Protein AF-A0A529Y1N5-F1 (afdb_monomer_lite)

Radius of gyration: 14.66 Å; chains: 1; boundi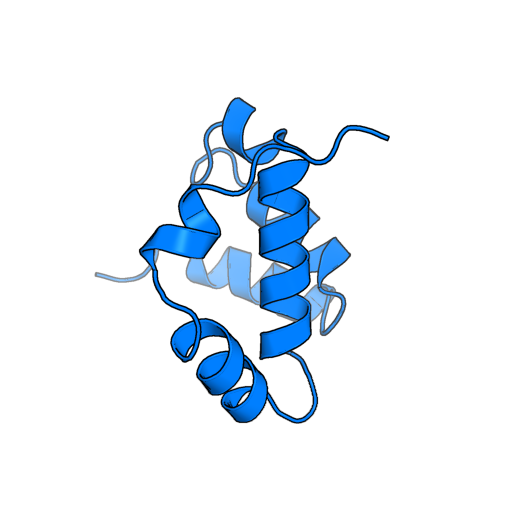ng box: 30×36×33 Å

Foldseek 3Di:
DDDPCVVVLVVQCVVPPLQLLSSLLSVLVPVVVHPPVCSPDPVNSVVSSVLSNCCSDPCVVVSVCVVVVDDPVVVVPDDPPDD

Sequence (83 aa):
MSDPFAERIATIADRVGLDSKALADAILAIDAIFDPSLAANATFRAHVVAGLDGLLSNDPMGFVKQVCSGPTDARLKQPARSA

Structure (mmCIF, N/CA/C/O backbone):
data_AF-A0A529Y1N5-F1
#
_entry.id   AF-A0A529Y1N5-F1
#
loop_
_atom_site.group_PDB
_atom_site.id
_atom_site.type_symbol
_atom_site.label_atom_id
_atom_site.label_alt_id
_atom_site.label_comp_id
_atom_site.label_asym_id
_atom_site.label_entity_id
_atom_site.label_seq_id
_atom_site.pdbx_PDB_ins_code
_atom_site.Cartn_x
_atom_site.Cartn_y
_atom_site.Cartn_z
_atom_site.occupancy
_atom_site.B_iso_or_equiv
_atom_site.auth_seq_id
_atom_site.auth_comp_id
_atom_site.auth_asym_id
_atom_site.auth_atom_id
_atom_site.pdbx_PDB_model_num
ATOM 1 N N . MET A 1 1 ? 6.142 19.550 8.589 1.00 63.25 1 MET A N 1
ATOM 2 C CA . MET A 1 1 ? 5.534 18.507 9.443 1.00 63.25 1 MET A CA 1
ATOM 3 C C . MET A 1 1 ? 6.346 17.240 9.263 1.00 63.25 1 MET A C 1
ATOM 5 O O . MET A 1 1 ? 6.685 16.945 8.126 1.00 63.25 1 MET A O 1
ATOM 9 N N . SER A 1 2 ? 6.696 16.556 10.352 1.00 86.94 2 SER A N 1
ATOM 10 C CA . SER A 1 2 ? 7.287 15.213 10.291 1.00 86.94 2 SER A CA 1
ATOM 11 C C . SER A 1 2 ? 6.164 14.185 10.176 1.00 86.94 2 SER A C 1
ATOM 13 O O . SER A 1 2 ? 5.113 14.389 10.783 1.00 86.94 2 SER A O 1
ATOM 15 N N . ASP A 1 3 ? 6.374 13.110 9.419 1.00 93.12 3 ASP A N 1
ATOM 16 C CA . ASP A 1 3 ? 5.450 11.973 9.391 1.00 93.12 3 ASP A CA 1
ATOM 17 C C . ASP A 1 3 ? 5.460 11.288 10.776 1.00 93.12 3 ASP A C 1
ATOM 19 O O . ASP A 1 3 ? 6.528 10.850 11.219 1.00 93.12 3 ASP A O 1
ATOM 23 N N . PRO A 1 4 ? 4.318 11.219 11.490 1.00 94.69 4 PRO A N 1
ATOM 24 C CA . PRO A 1 4 ? 4.249 10.633 12.829 1.00 94.69 4 PRO A CA 1
ATOM 25 C C . PRO A 1 4 ? 4.449 9.109 12.849 1.00 94.69 4 PRO A C 1
ATOM 27 O O . PRO A 1 4 ? 4.686 8.547 13.915 1.00 94.69 4 PRO A O 1
ATOM 30 N N . PHE A 1 5 ? 4.369 8.431 11.701 1.00 95.38 5 PHE A N 1
ATOM 31 C CA . PHE A 1 5 ? 4.538 6.983 11.586 1.00 95.38 5 PHE A CA 1
ATOM 32 C C . PHE A 1 5 ? 5.891 6.576 10.988 1.00 95.38 5 PHE A C 1
ATOM 34 O O . PHE A 1 5 ? 6.147 5.378 10.869 1.00 95.38 5 PHE A O 1
ATOM 41 N N . ALA A 1 6 ? 6.767 7.532 10.650 1.00 95.62 6 ALA A N 1
ATOM 42 C CA . ALA A 1 6 ? 8.024 7.275 9.941 1.00 95.62 6 ALA A CA 1
ATOM 43 C C . ALA A 1 6 ? 8.876 6.170 10.590 1.00 95.62 6 ALA A C 1
ATOM 45 O O . ALA A 1 6 ? 9.262 5.218 9.917 1.00 95.62 6 ALA A O 1
ATOM 46 N N . GLU A 1 7 ? 9.122 6.252 11.901 1.00 96.75 7 GLU A N 1
ATOM 47 C CA . GLU A 1 7 ? 9.926 5.259 12.632 1.00 96.75 7 GLU A CA 1
ATOM 48 C C . GLU A 1 7 ? 9.273 3.869 12.633 1.00 96.75 7 GLU A C 1
ATOM 50 O O . GLU A 1 7 ? 9.935 2.852 12.411 1.00 96.75 7 GLU A O 1
ATOM 55 N N . ARG A 1 8 ? 7.949 3.814 12.822 1.00 96.12 8 ARG A N 1
ATOM 56 C CA . ARG A 1 8 ? 7.188 2.558 12.798 1.00 96.12 8 ARG A CA 1
ATOM 57 C C . ARG A 1 8 ? 7.249 1.900 11.420 1.00 96.12 8 ARG A C 1
ATOM 59 O O . ARG A 1 8 ? 7.442 0.690 11.338 1.00 96.12 8 ARG A O 1
ATOM 66 N N . ILE A 1 9 ? 7.093 2.681 10.351 1.00 95.75 9 ILE A N 1
ATOM 67 C CA . ILE A 1 9 ? 7.162 2.185 8.971 1.00 95.75 9 ILE A CA 1
ATOM 68 C C . ILE A 1 9 ? 8.585 1.736 8.626 1.00 95.75 9 ILE A C 1
ATOM 70 O O . ILE A 1 9 ? 8.745 0.652 8.069 1.00 95.75 9 ILE A O 1
ATOM 74 N N . ALA A 1 10 ? 9.608 2.501 9.017 1.00 96.81 10 ALA A N 1
ATOM 75 C CA . ALA A 1 10 ? 11.007 2.118 8.830 1.00 96.81 10 ALA A CA 1
ATOM 76 C C . ALA A 1 10 ? 11.323 0.787 9.532 1.00 96.81 10 ALA A C 1
ATOM 78 O O . ALA A 1 10 ? 11.846 -0.127 8.908 1.00 96.81 10 ALA A O 1
ATOM 79 N N . THR A 1 11 ? 10.870 0.617 10.779 1.00 97.94 11 THR A N 1
ATOM 80 C CA . THR A 1 11 ? 11.038 -0.636 11.538 1.00 97.94 11 THR A CA 1
ATOM 81 C C . THR A 1 11 ? 10.372 -1.830 10.846 1.00 97.94 11 THR A C 1
ATOM 83 O O . THR A 1 11 ? 10.906 -2.941 10.848 1.00 97.94 11 THR A O 1
ATOM 86 N N . ILE A 1 12 ? 9.190 -1.631 10.249 1.00 97.62 12 ILE A N 1
ATOM 87 C CA . ILE A 1 12 ? 8.517 -2.674 9.464 1.00 97.62 12 ILE A CA 1
ATOM 88 C C . ILE A 1 12 ? 9.352 -3.026 8.230 1.00 97.62 12 ILE A C 1
ATOM 90 O O . ILE A 1 12 ? 9.572 -4.211 7.981 1.00 97.62 12 ILE A O 1
ATOM 94 N N . ALA A 1 13 ? 9.821 -2.021 7.488 1.00 96.31 13 ALA A N 1
ATOM 95 C CA . ALA A 1 13 ? 10.617 -2.217 6.282 1.00 96.31 13 ALA A CA 1
ATOM 96 C C . ALA A 1 13 ? 11.939 -2.940 6.577 1.00 96.31 13 ALA A C 1
ATOM 98 O O . ALA A 1 13 ? 12.243 -3.928 5.913 1.00 96.31 13 ALA A O 1
ATOM 99 N N . ASP A 1 14 ? 12.662 -2.530 7.620 1.00 97.94 14 ASP A N 1
ATOM 100 C CA . ASP A 1 14 ? 13.926 -3.151 8.032 1.00 97.94 14 ASP A CA 1
ATOM 101 C C . ASP A 1 14 ? 13.742 -4.622 8.422 1.00 97.94 14 ASP A C 1
ATOM 103 O O . ASP A 1 14 ? 14.566 -5.476 8.095 1.00 97.94 14 ASP A O 1
ATOM 107 N N . ARG A 1 15 ? 12.637 -4.942 9.108 1.00 97.88 15 ARG A N 1
ATOM 108 C CA . ARG A 1 15 ? 12.335 -6.310 9.543 1.00 97.88 15 ARG A CA 1
ATOM 109 C C . ARG A 1 15 ? 11.893 -7.214 8.392 1.00 97.88 15 ARG A C 1
ATOM 111 O O . ARG A 1 15 ? 12.206 -8.400 8.404 1.00 97.88 15 ARG A O 1
ATOM 118 N N . VAL A 1 16 ? 11.077 -6.697 7.474 1.00 97.38 16 VAL A N 1
ATOM 119 C CA . VAL A 1 16 ? 10.400 -7.503 6.444 1.00 97.38 16 VAL A CA 1
ATOM 120 C C . VAL A 1 16 ? 11.205 -7.577 5.145 1.00 97.38 16 VAL A C 1
ATOM 122 O O . VAL A 1 16 ? 11.199 -8.606 4.471 1.00 97.38 16 VAL A O 1
ATOM 125 N N . GLY A 1 17 ? 11.917 -6.510 4.788 1.00 95.19 17 GLY A N 1
ATOM 126 C CA . GLY A 1 17 ? 12.673 -6.429 3.545 1.00 95.19 17 GLY A CA 1
ATOM 127 C C . GLY A 1 17 ? 11.766 -6.402 2.314 1.00 95.19 17 GLY A C 1
ATOM 128 O O . GLY A 1 17 ? 10.847 -5.595 2.229 1.00 95.19 17 GLY A O 1
ATOM 129 N N . LEU A 1 18 ? 12.046 -7.275 1.343 1.00 96.12 18 LEU A N 1
ATOM 130 C CA . LEU A 1 18 ? 11.411 -7.268 0.017 1.00 96.12 18 LEU A CA 1
ATOM 131 C C . LEU A 1 18 ? 10.142 -8.135 -0.082 1.00 96.12 18 LEU A C 1
ATOM 133 O O . LEU A 1 18 ? 9.625 -8.334 -1.178 1.00 96.12 18 LEU A O 1
ATOM 137 N N . ASP A 1 19 ? 9.637 -8.677 1.030 1.00 97.94 19 ASP A N 1
ATOM 138 C CA . ASP A 1 19 ? 8.389 -9.448 1.029 1.00 97.94 19 ASP A CA 1
ATOM 139 C C . ASP A 1 19 ? 7.173 -8.508 0.979 1.00 97.94 19 ASP A C 1
ATOM 141 O O . ASP A 1 19 ? 6.667 -8.033 2.000 1.00 97.94 19 ASP A O 1
ATOM 145 N N . SER A 1 20 ? 6.686 -8.254 -0.236 1.00 97.62 20 SER A N 1
ATOM 146 C CA . SER A 1 20 ? 5.527 -7.400 -0.517 1.00 97.62 20 SER A CA 1
ATOM 147 C C . SER A 1 20 ? 4.270 -7.794 0.255 1.00 97.62 20 SER A C 1
ATOM 149 O O . SER A 1 20 ? 3.491 -6.926 0.655 1.00 97.62 20 SER A O 1
ATOM 151 N N . LYS A 1 21 ? 4.047 -9.096 0.475 1.00 97.94 21 LYS A N 1
ATOM 152 C CA . LYS A 1 21 ? 2.862 -9.581 1.185 1.00 97.94 21 LYS A CA 1
ATOM 153 C C . LYS A 1 21 ? 2.977 -9.268 2.670 1.00 97.94 21 LYS A C 1
ATOM 155 O O . LYS A 1 21 ? 2.053 -8.695 3.242 1.00 97.94 21 LYS A O 1
ATOM 160 N N . ALA A 1 22 ? 4.116 -9.588 3.276 1.00 98.06 22 ALA A N 1
ATOM 161 C CA . ALA A 1 22 ? 4.360 -9.287 4.681 1.00 98.06 22 ALA A CA 1
ATOM 162 C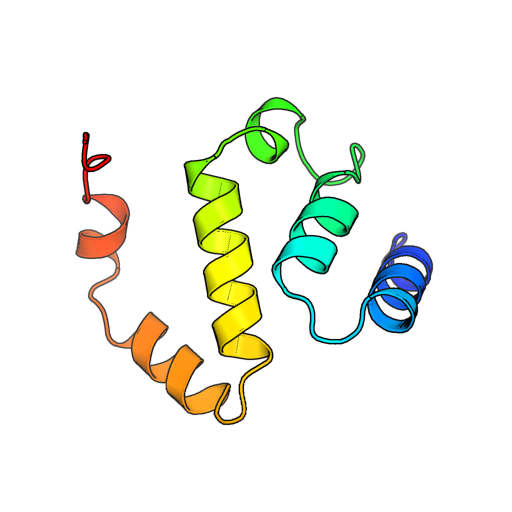 C . ALA A 1 22 ? 4.406 -7.770 4.952 1.00 98.06 22 ALA A C 1
ATOM 164 O O . ALA A 1 22 ? 3.938 -7.324 6.003 1.00 98.06 22 ALA A O 1
ATOM 165 N N . LEU A 1 23 ? 4.899 -6.965 4.001 1.00 98.06 23 LEU A N 1
ATOM 166 C CA . LEU A 1 23 ? 4.847 -5.503 4.076 1.00 98.06 23 LEU A CA 1
ATOM 167 C C . LEU A 1 23 ? 3.404 -4.999 4.055 1.00 98.06 23 LEU A C 1
ATOM 169 O O . LEU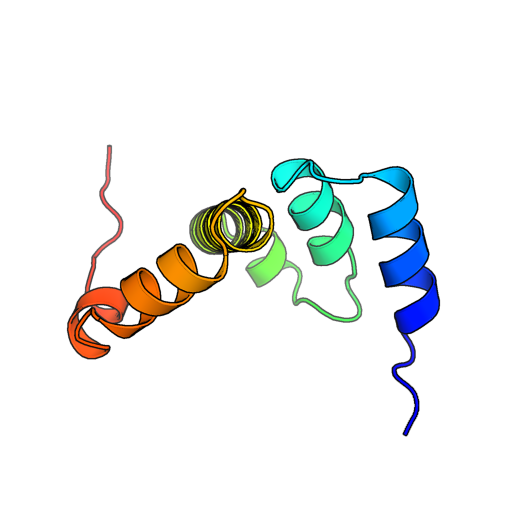 A 1 23 ? 3.018 -4.223 4.930 1.00 98.06 23 LEU A O 1
ATOM 173 N N . ALA A 1 24 ? 2.595 -5.460 3.096 1.00 97.94 24 ALA A N 1
ATOM 174 C CA . ALA A 1 24 ? 1.185 -5.095 3.014 1.00 97.94 24 ALA A CA 1
ATOM 175 C C . ALA A 1 24 ? 0.438 -5.483 4.297 1.00 97.94 24 ALA A C 1
ATOM 177 O O . ALA A 1 24 ? -0.277 -4.660 4.865 1.00 97.94 24 ALA A O 1
ATOM 178 N N . ASP A 1 25 ? 0.643 -6.703 4.795 1.00 97.88 25 ASP A N 1
ATOM 179 C CA . ASP A 1 25 ? -0.004 -7.190 6.012 1.00 97.88 25 ASP A CA 1
ATOM 180 C C . ASP A 1 25 ? 0.358 -6.327 7.234 1.00 97.88 25 ASP A C 1
ATOM 182 O O . ASP A 1 25 ? -0.527 -5.959 8.009 1.00 97.88 25 ASP A O 1
ATOM 186 N N . ALA A 1 26 ? 1.634 -5.960 7.392 1.00 97.44 26 ALA A N 1
ATOM 187 C CA . ALA A 1 26 ? 2.106 -5.167 8.525 1.00 97.44 26 ALA A CA 1
ATOM 188 C C . ALA A 1 26 ? 1.682 -3.689 8.461 1.00 97.44 26 ALA A C 1
ATOM 190 O O . ALA A 1 26 ? 1.323 -3.114 9.489 1.00 97.44 26 ALA A O 1
ATOM 191 N N . ILE A 1 27 ? 1.713 -3.071 7.275 1.00 96.50 27 ILE A N 1
ATOM 192 C CA . ILE A 1 27 ? 1.352 -1.658 7.086 1.00 96.50 27 ILE A CA 1
ATOM 193 C C . ILE A 1 27 ? -0.165 -1.466 7.181 1.00 96.50 27 ILE A C 1
ATOM 195 O O . ILE A 1 27 ? -0.628 -0.542 7.847 1.00 96.50 27 ILE A O 1
ATOM 199 N N . LEU A 1 28 ? -0.956 -2.357 6.572 1.00 97.31 28 LEU A N 1
ATOM 200 C CA . LEU A 1 28 ? -2.421 -2.272 6.614 1.00 97.31 28 LEU A CA 1
ATOM 201 C C . LEU A 1 28 ? -2.998 -2.573 8.004 1.00 97.31 28 LEU A C 1
ATOM 203 O O . LEU A 1 28 ? -4.135 -2.205 8.280 1.00 97.31 28 LEU A O 1
ATOM 207 N N . ALA A 1 29 ? -2.224 -3.207 8.889 1.00 96.06 29 ALA A N 1
ATOM 208 C CA . ALA A 1 29 ? -2.594 -3.413 10.288 1.00 96.06 29 ALA A CA 1
ATOM 209 C C . ALA A 1 29 ? -2.449 -2.146 11.159 1.00 96.06 29 ALA A C 1
ATOM 211 O O . ALA A 1 29 ? -2.737 -2.191 12.355 1.00 96.06 29 ALA A O 1
ATOM 212 N N . ILE A 1 30 ? -1.987 -1.021 10.598 1.00 95.50 30 ILE A N 1
ATOM 213 C CA . ILE A 1 30 ? -1.962 0.267 11.295 1.00 95.50 30 ILE A CA 1
ATOM 214 C C . ILE A 1 30 ? -3.363 0.889 11.219 1.00 95.50 30 ILE A C 1
ATOM 216 O O . ILE A 1 30 ? -3.693 1.636 10.299 1.00 95.50 30 ILE A O 1
ATOM 220 N N . ASP A 1 31 ? -4.172 0.5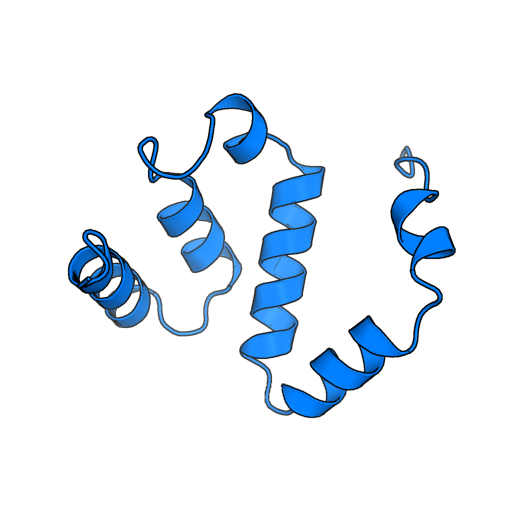73 12.222 1.00 93.56 31 ASP A N 1
ATOM 221 C CA . ASP A 1 31 ? -5.545 1.046 12.440 1.00 93.56 31 ASP A CA 1
ATOM 222 C C . ASP A 1 31 ? -5.705 2.575 12.424 1.00 93.56 31 ASP A C 1
ATOM 224 O O . ASP A 1 31 ? -6.711 3.092 11.947 1.00 93.56 31 ASP A O 1
ATOM 228 N N . ALA A 1 32 ? -4.696 3.314 12.885 1.00 95.38 32 ALA A N 1
ATOM 229 C CA . ALA A 1 32 ? -4.686 4.775 12.825 1.00 95.38 32 ALA A CA 1
ATOM 230 C C . ALA A 1 32 ? -4.554 5.345 11.394 1.00 95.38 32 ALA A C 1
ATOM 232 O O . ALA A 1 32 ? -4.787 6.537 11.199 1.00 95.38 32 ALA A O 1
ATOM 233 N N . ILE A 1 33 ? -4.152 4.528 10.410 1.00 94.88 33 ILE A N 1
ATOM 234 C CA . ILE A 1 33 ? -3.961 4.936 9.007 1.00 94.88 33 ILE A CA 1
ATOM 235 C C . ILE A 1 33 ? -5.085 4.395 8.119 1.00 94.88 33 ILE A C 1
ATOM 237 O O . ILE A 1 33 ? -5.601 5.125 7.272 1.00 94.88 33 ILE A O 1
ATOM 241 N N . PHE A 1 34 ? -5.461 3.125 8.290 1.00 95.56 34 PHE A N 1
ATOM 242 C CA . PHE A 1 34 ? -6.443 2.464 7.434 1.00 95.56 34 PHE A CA 1
ATOM 243 C C . PHE A 1 34 ? -7.702 2.105 8.210 1.00 95.56 34 PHE A C 1
ATOM 245 O O . PHE A 1 34 ? -7.641 1.449 9.248 1.00 95.56 34 PHE A O 1
ATOM 252 N N . ASP A 1 35 ? -8.855 2.462 7.641 1.00 96.12 35 ASP A N 1
ATOM 253 C CA . ASP A 1 35 ? -10.137 1.948 8.116 1.00 96.12 35 ASP A CA 1
ATOM 254 C C . ASP A 1 35 ? -10.112 0.402 8.134 1.00 96.12 35 ASP A C 1
ATOM 256 O O . ASP A 1 35 ? -9.694 -0.207 7.138 1.00 96.12 35 ASP A O 1
ATOM 260 N N . PRO A 1 36 ? -10.576 -0.256 9.215 1.00 95.38 36 PRO A N 1
ATOM 261 C CA . PRO A 1 36 ? -10.544 -1.714 9.324 1.00 95.38 36 PRO A CA 1
ATOM 262 C C . PRO A 1 36 ? -11.242 -2.446 8.171 1.00 95.38 36 PRO A C 1
ATOM 264 O O . PRO A 1 36 ? -10.785 -3.510 7.748 1.00 95.38 36 PRO A O 1
ATOM 267 N N . SER A 1 37 ? -12.319 -1.880 7.620 1.00 96.25 37 SER A N 1
ATOM 268 C CA . SER A 1 37 ? -13.061 -2.475 6.502 1.00 96.25 37 SER A CA 1
ATOM 269 C C . SER A 1 37 ? -12.262 -2.398 5.203 1.00 96.25 37 SE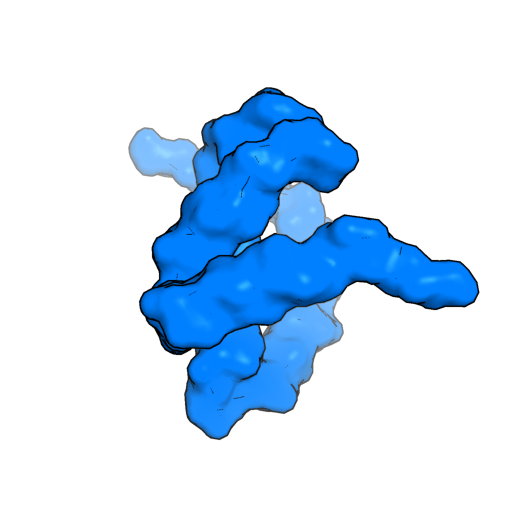R A C 1
ATOM 271 O O . SER A 1 37 ? -12.280 -3.337 4.405 1.00 96.25 37 SER A O 1
ATOM 273 N N . LEU A 1 38 ? -11.523 -1.302 4.995 1.00 95.44 38 LEU A N 1
ATOM 274 C CA . LEU A 1 38 ? -10.604 -1.163 3.866 1.00 95.44 38 LEU A CA 1
ATOM 275 C C . LEU A 1 38 ? -9.410 -2.114 4.009 1.00 95.44 38 LEU A C 1
ATOM 277 O O . LEU A 1 38 ? -9.075 -2.820 3.059 1.00 95.44 38 LEU A O 1
ATOM 281 N N . ALA A 1 39 ? -8.808 -2.184 5.198 1.00 96.75 39 ALA A N 1
ATOM 282 C CA . ALA A 1 39 ? -7.691 -3.081 5.481 1.00 96.75 39 ALA A CA 1
ATOM 283 C C . ALA A 1 39 ? -8.069 -4.562 5.292 1.00 96.75 39 ALA A C 1
ATOM 285 O O . ALA A 1 39 ? -7.242 -5.355 4.841 1.00 96.75 39 ALA A O 1
ATOM 286 N N . ALA A 1 40 ? -9.315 -4.944 5.587 1.00 95.31 40 ALA A N 1
ATOM 287 C CA . ALA A 1 40 ? -9.832 -6.298 5.381 1.00 95.31 40 ALA A CA 1
ATOM 288 C C . ALA A 1 40 ? -10.263 -6.598 3.929 1.00 95.31 40 ALA A C 1
ATOM 290 O O . ALA A 1 40 ? -10.511 -7.757 3.590 1.00 95.31 40 ALA A O 1
ATOM 291 N N . ASN A 1 41 ? -10.353 -5.596 3.048 1.00 97.44 41 ASN A N 1
ATOM 292 C CA . ASN A 1 41 ? -10.832 -5.789 1.681 1.00 97.44 41 ASN A CA 1
ATOM 293 C C . ASN A 1 41 ? -9.811 -6.564 0.826 1.00 97.44 41 ASN A C 1
ATOM 295 O O . ASN A 1 41 ? -8.738 -6.059 0.496 1.00 97.44 41 ASN A O 1
ATOM 299 N N . ALA A 1 42 ? -10.167 -7.784 0.415 1.00 96.25 42 ALA A N 1
ATOM 300 C CA . ALA A 1 42 ? -9.271 -8.678 -0.322 1.00 96.25 42 ALA A CA 1
ATOM 301 C C . ALA A 1 42 ? -8.780 -8.093 -1.659 1.00 96.25 42 ALA A C 1
ATOM 303 O O . ALA A 1 42 ? -7.602 -8.220 -1.989 1.00 96.25 42 ALA A O 1
ATOM 304 N N . THR A 1 43 ? -9.654 -7.414 -2.406 1.00 95.81 43 THR A N 1
ATOM 305 C CA . THR A 1 43 ? -9.302 -6.777 -3.684 1.00 95.81 43 THR A CA 1
ATOM 306 C C . THR A 1 43 ? -8.312 -5.638 -3.476 1.00 95.81 43 THR A C 1
ATOM 308 O O . THR A 1 43 ? -7.332 -5.519 -4.209 1.00 95.81 43 THR A O 1
ATOM 311 N N . PHE A 1 44 ? -8.542 -4.802 -2.466 1.00 96.00 44 PHE A N 1
ATOM 312 C CA . PHE A 1 44 ? -7.622 -3.729 -2.110 1.00 96.00 44 PHE A CA 1
ATOM 313 C C . PHE A 1 44 ? -6.253 -4.288 -1.710 1.00 96.00 44 PHE A C 1
ATOM 315 O O . PHE A 1 44 ? -5.244 -3.881 -2.282 1.00 96.00 44 PHE A O 1
ATOM 322 N N . ARG A 1 45 ? -6.216 -5.283 -0.815 1.00 97.75 45 ARG A N 1
ATOM 323 C CA . ARG A 1 45 ? -4.971 -5.952 -0.403 1.00 97.75 45 ARG A CA 1
ATOM 324 C C . ARG A 1 45 ? -4.215 -6.535 -1.594 1.00 97.75 45 ARG A C 1
ATOM 326 O O . ARG A 1 45 ? -3.016 -6.309 -1.709 1.00 97.75 45 ARG A O 1
ATOM 333 N N . ALA A 1 46 ? -4.904 -7.229 -2.501 1.00 96.69 46 ALA A N 1
ATOM 334 C CA . ALA A 1 46 ? -4.289 -7.790 -3.702 1.00 96.69 46 ALA A CA 1
ATOM 335 C C . ALA A 1 46 ? -3.635 -6.706 -4.577 1.00 96.69 46 ALA A C 1
ATOM 337 O O . ALA A 1 46 ? -2.518 -6.895 -5.055 1.00 96.69 46 ALA A O 1
ATOM 338 N N . HIS A 1 47 ? -4.284 -5.550 -4.741 1.00 96.31 47 HIS A N 1
ATOM 339 C CA . HIS A 1 47 ? -3.701 -4.428 -5.478 1.00 96.31 47 HIS A CA 1
ATOM 340 C C . HIS A 1 47 ? -2.512 -3.784 -4.759 1.00 96.31 47 HIS A C 1
ATOM 342 O O . HIS A 1 47 ? -1.555 -3.400 -5.427 1.00 96.31 47 HIS A O 1
ATOM 348 N N . VAL A 1 48 ? -2.548 -3.673 -3.427 1.00 97.19 48 VAL A N 1
ATOM 349 C CA . VAL A 1 48 ? -1.412 -3.163 -2.640 1.00 97.19 48 VAL A CA 1
ATOM 350 C C . VAL A 1 48 ? -0.204 -4.084 -2.794 1.00 97.19 48 VAL A C 1
ATOM 352 O O . VAL A 1 48 ? 0.878 -3.601 -3.110 1.00 97.19 48 VAL A O 1
ATOM 355 N N . VAL A 1 49 ? -0.394 -5.400 -2.653 1.00 98.12 49 VAL A N 1
ATOM 356 C CA . VAL A 1 49 ? 0.683 -6.386 -2.842 1.00 98.12 49 VAL A CA 1
ATOM 357 C C . VAL A 1 49 ? 1.248 -6.312 -4.259 1.00 98.12 49 VAL A C 1
ATOM 359 O O . VAL A 1 49 ? 2.454 -6.174 -4.408 1.00 98.12 49 VAL A O 1
ATOM 362 N N . ALA A 1 50 ? 0.400 -6.294 -5.293 1.00 95.94 50 ALA A N 1
ATOM 363 C CA . ALA A 1 50 ? 0.864 -6.173 -6.678 1.00 95.94 50 ALA A CA 1
ATOM 364 C C . ALA A 1 50 ? 1.611 -4.851 -6.947 1.00 95.94 50 ALA A C 1
ATOM 366 O O . ALA A 1 50 ? 2.554 -4.813 -7.736 1.00 95.94 50 ALA A O 1
ATOM 367 N N . GLY A 1 51 ? 1.198 -3.761 -6.292 1.00 96.38 51 GLY A N 1
ATOM 368 C CA . GLY A 1 51 ? 1.905 -2.483 -6.324 1.00 96.38 51 GLY A CA 1
ATOM 369 C C . GLY A 1 51 ? 3.296 -2.569 -5.701 1.00 96.38 51 GLY A C 1
ATOM 370 O O . GLY A 1 51 ? 4.263 -2.098 -6.298 1.00 96.38 51 GLY A O 1
ATOM 371 N N . LEU A 1 52 ? 3.397 -3.197 -4.529 1.00 97.88 52 LEU A N 1
ATOM 372 C CA . LEU A 1 52 ? 4.665 -3.424 -3.840 1.00 97.88 52 LEU A CA 1
ATOM 373 C C . LEU A 1 52 ? 5.584 -4.354 -4.640 1.00 97.88 52 LEU A C 1
ATOM 375 O O . LEU A 1 52 ? 6.739 -3.998 -4.833 1.00 97.88 52 LEU A O 1
ATOM 379 N N . ASP A 1 53 ? 5.072 -5.453 -5.203 1.00 97.69 53 ASP A N 1
ATOM 380 C CA . ASP A 1 53 ? 5.850 -6.359 -6.062 1.00 97.69 53 ASP A CA 1
ATOM 381 C C . ASP A 1 53 ? 6.483 -5.613 -7.238 1.00 97.69 53 ASP A C 1
ATOM 383 O O . ASP A 1 53 ? 7.661 -5.791 -7.541 1.00 97.69 53 ASP A O 1
ATOM 387 N N . GLY A 1 54 ? 5.713 -4.737 -7.888 1.00 96.69 54 GLY A N 1
ATOM 388 C CA . GLY A 1 54 ? 6.209 -3.919 -8.986 1.00 96.69 54 GLY A CA 1
ATOM 389 C C . GLY A 1 54 ? 7.292 -2.928 -8.553 1.00 96.69 54 GLY A C 1
ATOM 390 O O . GLY A 1 54 ? 8.335 -2.828 -9.202 1.00 96.69 54 GLY A O 1
ATOM 391 N N . LEU A 1 55 ? 7.067 -2.216 -7.447 1.00 96.62 55 LEU A N 1
ATOM 392 C CA . LEU A 1 55 ? 7.984 -1.191 -6.931 1.00 96.62 55 LEU A CA 1
ATOM 393 C C . LEU A 1 55 ? 9.257 -1.763 -6.291 1.00 96.62 55 LEU A C 1
ATOM 395 O O . LEU A 1 55 ? 10.281 -1.087 -6.287 1.00 96.62 55 LEU A O 1
ATOM 399 N N . LEU A 1 56 ? 9.199 -2.984 -5.762 1.00 96.31 56 LEU A N 1
ATOM 400 C CA . LEU A 1 56 ? 10.334 -3.693 -5.163 1.00 96.31 56 LEU A CA 1
ATOM 401 C C . LEU A 1 56 ? 11.054 -4.609 -6.164 1.00 96.31 56 LEU A C 1
ATOM 403 O O . LEU A 1 56 ? 12.035 -5.262 -5.811 1.00 96.31 56 LEU A O 1
ATOM 407 N N . SER A 1 57 ? 10.576 -4.672 -7.410 1.00 95.94 57 SER A N 1
ATOM 408 C CA . SER A 1 57 ? 11.194 -5.461 -8.472 1.00 95.94 57 SER A CA 1
ATOM 409 C C . SER A 1 57 ? 12.543 -4.889 -8.928 1.00 95.94 57 SER A C 1
ATOM 411 O O . SER A 1 57 ? 12.951 -3.788 -8.566 1.00 95.94 57 SER A O 1
ATOM 413 N N . ASN A 1 58 ? 13.216 -5.625 -9.816 1.00 96.56 58 ASN A N 1
ATOM 414 C CA . ASN A 1 58 ? 14.442 -5.165 -10.471 1.00 96.56 58 ASN A CA 1
ATOM 415 C C . ASN A 1 58 ? 14.204 -4.071 -11.538 1.00 96.56 58 ASN A C 1
ATOM 417 O O . ASN A 1 58 ? 15.176 -3.517 -12.047 1.00 96.56 58 ASN A O 1
ATOM 421 N N . ASP A 1 59 ? 12.949 -3.763 -11.896 1.00 96.56 59 ASP A N 1
ATOM 422 C CA . ASP A 1 59 ? 12.596 -2.688 -12.839 1.00 96.56 59 ASP A CA 1
ATOM 423 C C . ASP A 1 59 ? 11.376 -1.871 -12.354 1.00 96.56 59 ASP A C 1
ATOM 425 O O . ASP A 1 59 ? 10.289 -1.912 -12.946 1.00 96.56 59 ASP A O 1
ATOM 429 N N . PRO A 1 60 ? 11.534 -1.085 -11.272 1.00 96.56 60 PRO A N 1
ATOM 430 C CA . PRO A 1 60 ? 10.431 -0.317 -10.699 1.00 96.56 60 PRO A CA 1
ATOM 431 C C . PRO A 1 60 ? 9.915 0.764 -11.655 1.00 96.56 60 PRO A C 1
ATOM 433 O O . PRO A 1 60 ? 8.719 1.055 -11.695 1.00 96.56 60 PRO A O 1
ATOM 436 N N . MET A 1 61 ? 10.791 1.347 -12.479 1.00 96.88 61 MET A N 1
ATOM 437 C CA . MET A 1 61 ? 10.387 2.363 -13.453 1.00 96.88 61 MET A CA 1
ATOM 438 C C . MET A 1 61 ? 9.647 1.763 -14.652 1.00 96.88 61 MET A C 1
ATOM 440 O O . MET A 1 61 ? 8.757 2.423 -15.194 1.00 96.88 61 MET A O 1
ATOM 444 N N . GLY A 1 62 ? 9.964 0.531 -15.061 1.00 96.00 62 GLY A N 1
ATOM 445 C CA . GLY A 1 62 ? 9.160 -0.230 -16.016 1.00 96.00 62 GLY A CA 1
ATOM 446 C C . GLY A 1 62 ? 7.751 -0.495 -15.494 1.00 96.00 62 GLY A C 1
ATOM 447 O O . GLY A 1 62 ? 6.777 -0.217 -16.200 1.00 96.00 62 GLY A O 1
ATOM 448 N N . PHE A 1 63 ? 7.629 -0.910 -14.230 1.00 95.44 63 PHE A N 1
ATOM 449 C CA . PHE A 1 63 ? 6.329 -1.077 -13.578 1.00 95.44 63 PHE A CA 1
ATOM 450 C C . PHE A 1 63 ? 5.519 0.229 -13.552 1.00 95.44 63 PHE A C 1
ATOM 452 O O . PHE A 1 63 ? 4.366 0.249 -13.986 1.00 95.44 63 PHE A O 1
ATOM 459 N N . VAL A 1 64 ? 6.120 1.348 -13.128 1.00 94.19 64 VAL A N 1
ATOM 460 C CA . VAL A 1 64 ? 5.444 2.659 -13.119 1.00 94.19 64 VAL A CA 1
ATOM 461 C C . VAL A 1 64 ? 4.943 3.036 -14.517 1.00 94.19 64 VAL A C 1
ATOM 463 O O . VAL A 1 64 ? 3.791 3.446 -14.670 1.00 94.19 64 VAL A O 1
ATOM 466 N N . LYS A 1 65 ? 5.761 2.844 -15.561 1.00 94.25 65 LYS A N 1
ATOM 467 C CA . LYS A 1 65 ? 5.339 3.094 -16.950 1.00 94.25 65 LYS A CA 1
ATOM 468 C C . LYS A 1 65 ? 4.150 2.224 -17.342 1.00 94.25 65 LYS A C 1
ATOM 470 O O . LYS A 1 65 ? 3.202 2.749 -17.923 1.00 94.25 65 LYS A O 1
ATOM 475 N N . GLN A 1 66 ? 4.165 0.933 -17.012 1.00 91.50 66 GLN A N 1
ATOM 476 C CA . GLN A 1 66 ? 3.057 0.018 -17.299 1.00 91.50 66 GLN A CA 1
ATOM 477 C C . GLN A 1 66 ? 1.757 0.490 -16.632 1.00 91.50 66 GLN A C 1
ATOM 479 O O . GLN A 1 66 ? 0.718 0.566 -17.287 1.00 91.50 66 GLN A O 1
ATOM 484 N N . VAL A 1 67 ? 1.819 0.850 -15.348 1.00 89.69 67 VAL A N 1
ATOM 485 C CA . VAL A 1 67 ? 0.664 1.317 -14.565 1.00 89.69 67 VAL A CA 1
ATOM 486 C C . VAL A 1 67 ? 0.073 2.610 -15.136 1.00 89.69 67 VAL A C 1
ATOM 488 O O . VAL A 1 67 ? -1.153 2.756 -15.159 1.00 89.69 67 VAL A O 1
ATOM 491 N N . CYS A 1 68 ? 0.923 3.520 -15.620 1.00 87.88 68 CYS A N 1
ATOM 492 C CA . CYS A 1 68 ? 0.520 4.807 -16.196 1.00 87.88 68 CYS A CA 1
ATOM 493 C C . CYS A 1 68 ? 0.119 4.738 -17.679 1.00 87.88 68 CYS A C 1
ATOM 495 O O . CYS A 1 68 ? -0.513 5.665 -18.174 1.00 87.88 68 CYS A O 1
ATOM 497 N N . SER A 1 69 ? 0.470 3.665 -18.394 1.00 86.50 69 SER A N 1
ATOM 498 C CA . SER A 1 69 ? 0.152 3.506 -19.824 1.00 86.50 69 SER A CA 1
ATOM 499 C C . SER A 1 69 ? -1.282 3.024 -20.081 1.00 86.50 69 SER A C 1
ATOM 501 O O . SER A 1 69 ? -1.747 3.052 -21.218 1.00 86.50 69 SER A O 1
ATOM 503 N N . GLY A 1 70 ? -1.999 2.566 -19.049 1.00 71.44 70 GLY A N 1
ATOM 504 C CA . GLY A 1 70 ? -3.403 2.171 -19.166 1.00 71.44 70 GLY A CA 1
ATOM 505 C C . GLY A 1 70 ? -4.354 3.375 -19.082 1.00 71.44 70 GLY A C 1
ATOM 506 O O . GLY A 1 70 ? -4.139 4.242 -18.234 1.00 71.44 70 GLY A O 1
ATOM 507 N N . PRO A 1 71 ? -5.440 3.433 -19.880 1.00 63.09 71 PRO A N 1
ATOM 508 C CA . PRO A 1 71 ? -6.468 4.455 -19.701 1.00 63.09 71 PRO A CA 1
ATOM 509 C C . PRO A 1 71 ? -7.086 4.330 -18.302 1.00 63.09 71 PRO A C 1
ATOM 511 O O . PRO A 1 71 ? -7.595 3.270 -17.926 1.00 63.09 71 PRO A O 1
ATOM 514 N N . THR A 1 72 ? -7.037 5.416 -17.526 1.00 57.59 72 THR A N 1
ATOM 515 C CA . THR A 1 72 ? -7.498 5.486 -16.127 1.00 57.59 72 THR A CA 1
ATOM 516 C C . THR A 1 72 ? -8.941 4.984 -15.966 1.00 57.59 72 THR A C 1
ATOM 518 O O . THR A 1 72 ? -9.255 4.297 -14.994 1.00 57.59 72 THR A O 1
ATOM 521 N N . ASP A 1 73 ? -9.784 5.212 -16.978 1.00 53.12 73 ASP A N 1
ATOM 522 C CA . ASP A 1 73 ? -11.186 4.781 -17.022 1.00 53.12 73 ASP A CA 1
ATOM 523 C C . ASP A 1 73 ? -11.392 3.261 -17.101 1.00 53.12 73 ASP A C 1
ATOM 525 O O . ASP A 1 73 ? -12.426 2.758 -16.659 1.00 53.12 73 ASP A O 1
ATOM 529 N N . ALA A 1 74 ? -10.442 2.505 -17.659 1.00 54.16 74 ALA A N 1
ATOM 530 C CA . ALA A 1 74 ? -10.588 1.059 -17.832 1.00 54.16 74 ALA A CA 1
ATOM 531 C C . ALA A 1 74 ? -10.287 0.283 -16.540 1.00 54.16 74 ALA A C 1
ATOM 533 O O . ALA A 1 74 ? -10.906 -0.749 -16.288 1.00 54.16 74 ALA A O 1
ATOM 534 N N . ARG A 1 75 ? -9.376 0.789 -15.694 1.00 54.34 75 ARG A N 1
ATOM 535 C CA . ARG A 1 75 ? -8.987 0.139 -14.427 1.00 54.34 75 ARG A CA 1
ATOM 536 C C . ARG A 1 75 ? -10.055 0.258 -13.339 1.00 54.34 75 ARG A C 1
ATOM 538 O O . ARG A 1 75 ? -10.203 -0.660 -12.544 1.00 54.34 75 ARG A O 1
ATOM 545 N N . LEU A 1 76 ? -10.821 1.349 -13.328 1.00 55.81 76 LEU A N 1
ATOM 546 C CA . LEU A 1 76 ? -11.911 1.569 -12.366 1.00 55.81 76 LEU A CA 1
ATOM 547 C C . LEU A 1 76 ? -13.211 0.834 -12.742 1.00 55.81 76 LEU A C 1
ATOM 549 O O . LEU A 1 76 ? -14.101 0.699 -11.908 1.00 55.81 76 LEU A O 1
ATOM 553 N N . LYS A 1 77 ? -13.327 0.356 -13.989 1.00 51.03 77 LYS A N 1
ATOM 554 C CA . LYS A 1 77 ? -14.525 -0.314 -14.526 1.00 51.03 77 LYS A CA 1
ATOM 555 C C . LYS A 1 77 ? -14.406 -1.833 -14.617 1.00 51.03 77 LYS A C 1
ATOM 557 O O . LYS A 1 77 ? -15.328 -2.460 -15.132 1.00 51.03 77 LYS A O 1
ATOM 562 N N . GLN A 1 78 ? -13.311 -2.445 -14.162 1.00 49.69 78 GLN A N 1
ATOM 563 C CA . GLN A 1 78 ? -13.240 -3.905 -14.149 1.00 49.69 78 GLN A CA 1
ATOM 564 C C . GLN A 1 78 ? -14.136 -4.448 -13.027 1.00 49.69 78 GLN A C 1
ATOM 566 O O . GLN A 1 78 ? -13.846 -4.203 -11.854 1.00 49.69 78 GLN A O 1
ATOM 571 N N . PRO A 1 79 ? -15.229 -5.168 -13.351 1.00 50.50 79 PRO A N 1
ATOM 572 C CA . PRO A 1 79 ? -15.989 -5.860 -12.326 1.00 50.50 79 PRO A CA 1
ATOM 573 C C . PRO A 1 79 ? -15.090 -6.931 -11.704 1.00 50.50 79 PRO A C 1
ATOM 575 O O . PRO A 1 79 ? -14.218 -7.490 -12.378 1.00 50.50 79 PRO A O 1
ATOM 578 N N . ALA A 1 80 ? -15.301 -7.213 -10.417 1.00 54.25 80 ALA A N 1
ATOM 579 C CA . ALA A 1 80 ? -14.663 -8.338 -9.752 1.00 54.25 80 ALA A CA 1
ATOM 580 C C . ALA A 1 80 ? -14.880 -9.592 -10.612 1.00 54.25 80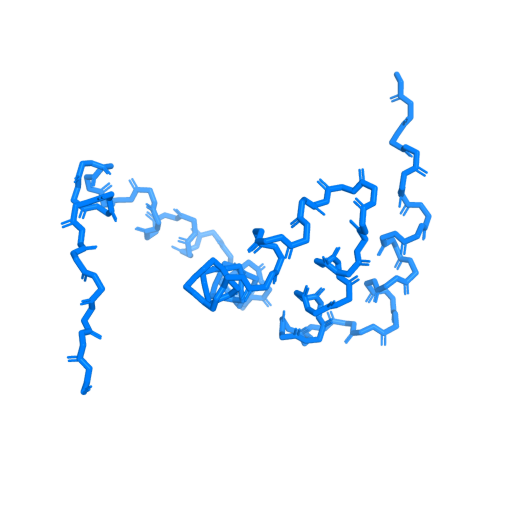 ALA A C 1
ATOM 582 O O . ALA A 1 80 ? -16.019 -9.997 -10.845 1.00 54.25 80 ALA A O 1
ATOM 583 N N . ARG A 1 81 ? -13.799 -10.173 -11.143 1.00 53.81 81 ARG A N 1
ATOM 584 C CA . ARG A 1 81 ? -13.868 -11.478 -11.801 1.00 53.81 81 ARG A CA 1
ATOM 585 C C . ARG A 1 81 ? -14.229 -12.495 -10.723 1.00 53.81 81 ARG A C 1
ATOM 587 O O . ARG A 1 81 ? -13.372 -12.891 -9.941 1.00 53.81 81 ARG A O 1
ATOM 594 N N . SER A 1 82 ? -15.506 -12.855 -10.665 1.00 47.50 82 SER A N 1
ATOM 595 C CA . SER A 1 82 ? -15.985 -14.029 -9.945 1.00 47.50 82 SER A CA 1
ATOM 596 C C . SER A 1 82 ? -15.342 -15.272 -10.560 1.00 47.50 82 SER A C 1
ATOM 598 O O . SER A 1 82 ? -15.401 -15.450 -11.780 1.00 47.50 82 SER A O 1
ATOM 600 N N . ALA A 1 83 ? -14.699 -16.075 -9.716 1.00 45.09 83 ALA A N 1
ATOM 601 C CA . ALA A 1 83 ? -14.346 -17.463 -9.993 1.00 45.09 83 ALA A CA 1
ATOM 602 C C . ALA A 1 83 ? -15.430 -18.372 -9.409 1.00 45.09 83 ALA A C 1
ATOM 604 O O . ALA A 1 83 ? -16.006 -17.977 -8.367 1.00 45.09 83 ALA A O 1
#

Secondary structure (DSSP, 8-state):
---TTHHHHHHHHHHHTT-HHHHHHHHHT-TTTS-HHHHT-HHHHHHHHHHHHHHTSS-HHHHHHHHHHS-HHHHTT------

pLDDT: mean 88.46, std 16.11, range [45.09, 98.12]